Protein AF-A0A3T0D371-F1 (afdb_monomer_lite)

Sequence (97 aa):
MSKKYKQMVVFFCEGDTEKPPFKKILDYLISISSKKIPVEDPINVKGSGKCRDMPVKIMQKRYLKSKEFIDFSFIVFIAFDTDVSEYSPKPPLSIYL

Radius of gyration: 15.89 Å; chains: 1; bounding box: 37×29×48 Å

Foldseek 3Di:
DDQQFAEAEAEEEADPVVQVVVQVVVVVVCVPDPDDHHYDRYHHQHNDPCQVPSVVVCCVPPAVPDPVNPRYDYDYHTDYDLPDDPVRNDRPPPPDD

pLDDT: mean 80.9, std 15.87, range [35.72, 94.88]

Secondary structure (DSSP, 8-state):
----PEEEEEEEESSTTTHHHHHHHHHHHHHH-SS---BPPPEE--S-S-TTHHHHHHIIIIIIT-GGGTTEEEEEEE-------TT----------

Structure (mmCIF, N/CA/C/O backbone):
data_AF-A0A3T0D371-F1
#
_entry.id   AF-A0A3T0D371-F1
#
loop_
_atom_site.group_PDB
_atom_site.id
_atom_site.type_symbol
_atom_site.label_atom_id
_atom_site.label_alt_id
_atom_site.label_comp_id
_atom_site.label_asym_id
_atom_site.label_entity_id
_atom_site.label_seq_id
_atom_site.pdbx_PDB_ins_code
_atom_site.Cartn_x
_atom_site.Cartn_y
_atom_site.Cartn_z
_atom_site.occupancy
_atom_site.B_iso_or_equiv
_atom_site.auth_seq_id
_atom_site.auth_comp_id
_atom_site.auth_asym_id
_atom_site.auth_atom_id
_atom_site.pdbx_PDB_model_num
ATOM 1 N N . MET A 1 1 ? -2.758 0.085 30.508 1.00 46.62 1 MET A N 1
ATOM 2 C CA . MET A 1 1 ? -3.529 -0.510 29.391 1.00 46.62 1 MET A CA 1
ATOM 3 C C . MET A 1 1 ? -2.853 -0.126 28.082 1.00 46.62 1 MET A C 1
ATOM 5 O O . MET A 1 1 ? -2.643 1.059 27.865 1.00 46.62 1 MET A O 1
ATOM 9 N N . SER A 1 2 ? -2.452 -1.094 27.253 1.00 56.56 2 SER A N 1
ATOM 10 C CA . SER A 1 2 ? -1.876 -0.819 25.926 1.00 56.56 2 SER A CA 1
ATOM 11 C C . SER A 1 2 ? -2.968 -0.269 25.002 1.00 56.56 2 SER A C 1
ATOM 13 O O . SER A 1 2 ? -4.023 -0.890 24.859 1.00 56.56 2 SER A O 1
ATOM 15 N N . LYS A 1 3 ? -2.753 0.915 24.418 1.00 67.38 3 LYS A N 1
ATOM 16 C CA . LYS A 1 3 ? -3.689 1.523 23.465 1.00 67.38 3 LYS A CA 1
ATOM 17 C C . LYS A 1 3 ? -3.704 0.661 22.196 1.00 67.38 3 LYS A C 1
ATOM 19 O O . LYS A 1 3 ? -2.677 0.500 21.542 1.00 67.38 3 LYS A O 1
ATOM 24 N N . LYS A 1 4 ? -4.854 0.067 21.862 1.00 79.12 4 LYS A N 1
ATOM 25 C CA . LYS A 1 4 ? -5.000 -0.801 20.685 1.00 79.12 4 LYS A CA 1
ATOM 26 C C . LYS A 1 4 ? -5.279 0.059 19.451 1.00 79.12 4 LYS A C 1
ATOM 28 O O . LYS A 1 4 ? -6.404 0.506 19.254 1.00 79.12 4 LYS A O 1
ATOM 33 N N . TYR A 1 5 ? -4.246 0.308 18.652 1.00 83.62 5 TYR A N 1
ATOM 34 C CA . TYR A 1 5 ? -4.351 1.061 17.400 1.00 83.62 5 TYR A CA 1
ATOM 35 C C . TYR A 1 5 ? -5.086 0.255 16.319 1.00 83.62 5 TYR A C 1
ATOM 37 O O . TYR A 1 5 ? -4.971 -0.973 16.254 1.00 83.62 5 TYR A O 1
ATOM 45 N N . LYS A 1 6 ? -5.833 0.945 15.451 1.00 90.44 6 LYS A N 1
ATOM 46 C CA . LYS A 1 6 ? -6.442 0.352 14.252 1.00 90.44 6 LYS A CA 1
ATOM 47 C C . LYS A 1 6 ? -5.351 0.108 13.212 1.00 90.44 6 LYS A C 1
ATOM 49 O O . LYS A 1 6 ? -4.538 0.988 12.972 1.00 90.44 6 LYS A O 1
ATOM 54 N N . GLN A 1 7 ? -5.308 -1.066 12.591 1.00 91.25 7 GLN A N 1
ATOM 55 C CA . GLN A 1 7 ? -4.333 -1.326 11.527 1.00 91.25 7 GLN A CA 1
ATOM 56 C C . GLN A 1 7 ? -4.858 -0.815 10.186 1.00 91.25 7 GLN A C 1
ATOM 58 O O . GLN A 1 7 ? -6.040 -0.989 9.908 1.00 91.25 7 GLN A O 1
ATOM 63 N N . MET A 1 8 ? -3.993 -0.224 9.365 1.00 92.81 8 MET A N 1
ATOM 64 C CA . MET A 1 8 ? -4.293 0.185 7.990 1.00 92.81 8 MET A CA 1
ATOM 65 C C . MET A 1 8 ? -3.146 -0.203 7.061 1.00 92.81 8 MET A C 1
ATOM 67 O O . MET A 1 8 ? -1.979 -0.089 7.438 1.00 92.81 8 MET A O 1
ATOM 71 N N . VAL A 1 9 ? -3.477 -0.653 5.852 1.00 93.06 9 VAL A N 1
ATOM 72 C CA . VAL A 1 9 ? -2.496 -0.993 4.816 1.00 93.06 9 VAL A CA 1
ATOM 73 C C . VAL A 1 9 ? -2.404 0.140 3.802 1.00 93.06 9 VAL A C 1
ATOM 75 O O . VAL A 1 9 ? -3.421 0.616 3.296 1.00 93.06 9 VAL A O 1
ATOM 78 N N . VAL A 1 10 ? -1.175 0.543 3.489 1.00 94.25 10 VAL A N 1
ATOM 79 C CA . VAL A 1 10 ? -0.869 1.493 2.415 1.00 94.25 10 VAL A CA 1
ATOM 80 C C . VAL A 1 10 ? 0.115 0.827 1.464 1.00 94.25 10 VAL A C 1
ATOM 82 O O . VAL A 1 10 ? 1.154 0.327 1.895 1.00 94.25 10 VAL A O 1
ATOM 85 N N . PHE A 1 11 ? -0.219 0.809 0.177 1.00 93.94 11 PHE A N 1
ATOM 86 C CA . PHE A 1 11 ? 0.596 0.183 -0.857 1.00 93.94 11 PHE A CA 1
ATOM 87 C C . PHE A 1 11 ? 1.085 1.243 -1.842 1.00 93.94 11 PHE A C 1
ATOM 89 O O . PHE A 1 11 ? 0.280 1.991 -2.393 1.00 93.94 11 PHE A O 1
ATOM 96 N N . PHE A 1 12 ? 2.392 1.299 -2.073 1.00 91.94 12 PHE A N 1
ATOM 97 C CA . PHE A 1 12 ? 3.020 2.167 -3.063 1.00 91.94 12 PHE A CA 1
ATOM 98 C C . PHE A 1 12 ? 3.538 1.337 -4.238 1.00 91.94 12 PHE A C 1
ATOM 100 O O . PHE A 1 12 ? 4.113 0.273 -4.020 1.00 91.94 12 PHE A O 1
ATOM 107 N N . CYS A 1 13 ? 3.349 1.831 -5.459 1.00 89.75 13 CYS A N 1
ATOM 108 C CA . CYS A 1 13 ? 3.879 1.247 -6.693 1.00 89.75 13 CYS A CA 1
ATOM 109 C C . CYS A 1 13 ? 4.568 2.326 -7.536 1.00 89.75 13 CYS A C 1
ATOM 111 O O . CYS A 1 13 ? 4.288 3.517 -7.380 1.00 89.75 13 CYS A O 1
ATOM 113 N N . GLU A 1 14 ? 5.486 1.935 -8.405 1.00 84.19 14 GLU A N 1
ATOM 114 C CA . GLU A 1 14 ? 6.340 2.845 -9.163 1.00 84.19 14 GLU A CA 1
ATOM 115 C C . GLU A 1 14 ? 5.647 3.425 -10.399 1.00 84.19 14 GLU A C 1
ATOM 117 O O . GLU A 1 14 ? 5.873 4.593 -10.749 1.00 84.19 14 GLU A O 1
ATOM 122 N N . GLY A 1 15 ? 4.792 2.618 -11.033 1.00 82.62 15 GLY A N 1
ATOM 123 C CA . GLY A 1 15 ? 4.105 2.951 -12.277 1.00 82.62 15 GLY A CA 1
ATOM 124 C C . GLY A 1 15 ? 2.579 2.915 -12.184 1.00 82.62 15 GLY A C 1
ATOM 125 O O . GLY A 1 15 ? 1.981 2.244 -11.341 1.00 82.62 15 GLY A O 1
ATOM 126 N N . ASP A 1 16 ? 1.911 3.618 -13.106 1.00 82.62 16 ASP A N 1
ATOM 127 C CA . ASP A 1 16 ? 0.448 3.525 -13.259 1.00 82.62 16 ASP A CA 1
ATOM 128 C C . ASP A 1 16 ? 0.014 2.172 -13.846 1.00 82.62 16 ASP A C 1
ATOM 130 O O . ASP A 1 16 ? -1.105 1.725 -13.597 1.00 82.62 16 ASP A O 1
ATOM 134 N N . THR A 1 17 ? 0.902 1.494 -14.576 1.00 86.75 17 THR A N 1
ATOM 135 C CA . THR A 1 17 ? 0.689 0.139 -15.111 1.00 86.75 17 THR A CA 1
ATOM 136 C C . THR A 1 17 ? 0.583 -0.914 -14.010 1.00 86.75 17 THR A C 1
ATOM 138 O O . THR A 1 17 ? -0.120 -1.909 -14.174 1.00 86.75 17 THR A O 1
ATOM 141 N N . GLU A 1 18 ? 1.225 -0.679 -12.868 1.00 85.00 18 GLU A N 1
ATOM 142 C CA . GLU A 1 18 ? 1.263 -1.604 -11.735 1.00 85.00 18 GLU A CA 1
ATOM 143 C C . GLU A 1 18 ? 0.066 -1.452 -10.788 1.00 85.00 18 GLU A C 1
ATOM 145 O O . GLU A 1 18 ? -0.294 -2.381 -10.060 1.00 85.00 18 GLU A O 1
ATOM 150 N N . LYS A 1 19 ? -0.609 -0.298 -10.808 1.00 89.81 19 LYS A N 1
ATOM 151 C CA . LYS A 1 19 ? -1.776 -0.046 -9.954 1.00 89.81 19 LYS A CA 1
ATOM 152 C C . LYS A 1 19 ? -2.886 -1.094 -10.131 1.00 89.81 19 LYS A C 1
ATOM 154 O O . LYS A 1 19 ? -3.320 -1.649 -9.119 1.00 89.81 19 LYS A O 1
ATOM 159 N N . PRO A 1 20 ? -3.377 -1.393 -11.356 1.00 92.19 20 PRO A N 1
ATOM 160 C CA . PRO A 1 20 ? -4.443 -2.376 -11.539 1.00 92.19 20 PRO A CA 1
ATOM 161 C C . PRO A 1 20 ? -4.112 -3.791 -11.038 1.00 92.19 20 PRO A C 1
ATOM 163 O O . PRO A 1 20 ? -4.963 -4.364 -10.350 1.00 92.19 20 PRO A O 1
ATOM 166 N N . PRO A 1 21 ? -2.941 -4.393 -11.342 1.00 91.31 21 PRO A N 1
ATOM 167 C CA . PRO A 1 21 ? -2.622 -5.720 -10.825 1.00 91.31 21 PRO A CA 1
ATOM 168 C C . PRO A 1 21 ? -2.480 -5.726 -9.300 1.00 91.31 21 PRO A C 1
ATOM 170 O O . PRO A 1 21 ? -3.055 -6.607 -8.661 1.00 91.31 21 PRO A O 1
ATOM 173 N N . PHE A 1 22 ? -1.824 -4.729 -8.691 1.00 91.12 22 PHE A N 1
ATOM 174 C CA . PHE A 1 22 ? -1.725 -4.669 -7.229 1.00 91.12 22 PHE A CA 1
ATOM 175 C C . PHE A 1 22 ? -3.079 -4.469 -6.552 1.00 91.12 22 PHE A C 1
ATOM 177 O O . PHE A 1 22 ? -3.336 -5.093 -5.525 1.00 91.12 22 PHE A O 1
ATOM 184 N N . LYS A 1 23 ? -3.983 -3.685 -7.149 1.00 92.69 23 LYS A N 1
ATOM 185 C CA . LYS A 1 23 ? -5.350 -3.539 -6.641 1.00 92.69 23 LYS A CA 1
ATOM 186 C C . LYS A 1 23 ? -6.082 -4.880 -6.622 1.00 92.69 23 LYS A C 1
ATOM 188 O O . LYS A 1 23 ? -6.609 -5.258 -5.586 1.00 92.69 23 LYS A O 1
ATOM 193 N N . LYS A 1 24 ? -6.023 -5.652 -7.714 1.0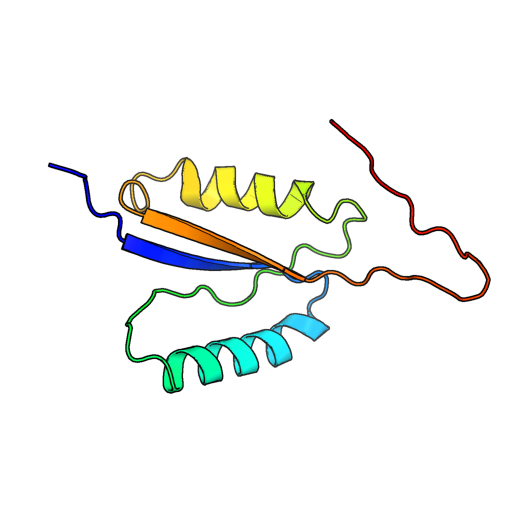0 93.94 24 LYS A N 1
ATOM 194 C CA . LYS A 1 24 ? -6.627 -6.997 -7.771 1.00 93.94 24 LYS A CA 1
ATOM 195 C C . LYS A 1 24 ? -6.061 -7.938 -6.706 1.00 93.94 24 LYS A C 1
ATOM 197 O O . LYS A 1 24 ? -6.814 -8.702 -6.109 1.00 93.94 24 LYS A O 1
ATOM 202 N N . ILE A 1 25 ? -4.749 -7.884 -6.465 1.00 90.75 25 ILE A N 1
ATOM 203 C CA . ILE A 1 25 ? -4.095 -8.685 -5.421 1.00 90.75 25 ILE A CA 1
ATOM 204 C C . ILE A 1 25 ? -4.600 -8.267 -4.037 1.00 90.75 25 ILE A C 1
ATOM 206 O O . ILE A 1 25 ? -4.970 -9.129 -3.244 1.00 90.75 25 ILE A O 1
ATOM 210 N N . LEU A 1 26 ? -4.654 -6.965 -3.747 1.00 91.38 26 LEU A N 1
ATOM 211 C CA . LEU A 1 26 ? -5.155 -6.458 -2.469 1.00 91.38 26 LEU A CA 1
ATOM 212 C C . LEU A 1 26 ? -6.626 -6.821 -2.258 1.00 91.38 26 LEU A C 1
ATOM 214 O O . LEU A 1 26 ? -6.960 -7.347 -1.201 1.00 91.38 26 LEU A O 1
ATOM 218 N N . ASP A 1 27 ? -7.476 -6.628 -3.265 1.00 91.69 27 ASP A N 1
ATOM 219 C CA . ASP A 1 27 ? -8.898 -6.981 -3.214 1.00 91.69 27 ASP A CA 1
ATOM 220 C C . ASP A 1 27 ? -9.086 -8.476 -2.919 1.00 91.69 27 ASP A C 1
ATOM 222 O O . ASP A 1 27 ? -9.878 -8.855 -2.053 1.00 91.69 27 ASP A O 1
ATOM 226 N N . TYR A 1 28 ? -8.302 -9.335 -3.578 1.00 92.00 28 TYR A N 1
ATOM 227 C CA . TYR A 1 28 ? -8.307 -10.771 -3.315 1.00 92.00 28 TYR A CA 1
ATOM 228 C C . TYR A 1 28 ? -7.866 -11.094 -1.881 1.00 92.00 28 TYR A C 1
ATOM 230 O O . TYR A 1 28 ? -8.571 -11.819 -1.178 1.00 92.00 28 TYR A O 1
ATOM 238 N N . LEU A 1 29 ? -6.753 -10.522 -1.411 1.00 88.62 29 LEU A N 1
ATOM 239 C CA . LEU A 1 29 ? -6.247 -10.734 -0.049 1.00 88.62 29 LEU A CA 1
ATOM 240 C C . LEU A 1 29 ? -7.245 -10.264 1.017 1.00 88.62 29 LEU A C 1
ATOM 242 O O . LEU A 1 29 ? -7.416 -10.928 2.039 1.00 88.62 29 LEU A O 1
ATOM 246 N N . ILE A 1 30 ? -7.934 -9.149 0.772 1.00 89.56 30 ILE A N 1
ATOM 247 C CA . ILE A 1 30 ? -9.008 -8.652 1.636 1.00 89.56 30 ILE A CA 1
ATOM 248 C C . ILE A 1 30 ? -10.184 -9.633 1.630 1.00 89.56 30 ILE A C 1
ATOM 250 O O . ILE A 1 30 ? -10.720 -9.928 2.696 1.00 89.56 30 ILE A O 1
ATOM 254 N N . SER A 1 31 ? -10.560 -10.171 0.464 1.00 91.00 31 SER A N 1
ATOM 255 C CA . SER A 1 31 ? -11.698 -11.092 0.334 1.00 91.00 31 SER A CA 1
ATOM 256 C C . SER A 1 31 ? -11.522 -12.400 1.114 1.00 91.00 31 SER A C 1
ATOM 258 O O . SER A 1 31 ? -12.500 -12.941 1.627 1.00 91.00 31 SER A O 1
ATOM 260 N N . ILE A 1 32 ? -10.282 -12.882 1.252 1.00 92.19 32 ILE A N 1
ATOM 261 C CA . ILE A 1 32 ? -9.960 -14.110 1.997 1.00 92.19 32 ILE A CA 1
ATOM 262 C C . ILE A 1 32 ? -9.543 -13.844 3.452 1.00 92.19 32 ILE A C 1
ATOM 264 O O . ILE A 1 32 ? -9.353 -14.780 4.230 1.00 92.19 32 ILE A O 1
ATOM 268 N N . SER A 1 33 ? -9.378 -12.578 3.842 1.00 87.12 33 SER A N 1
ATOM 269 C CA . SER A 1 33 ? -9.002 -12.195 5.201 1.00 87.12 33 SER A CA 1
ATOM 270 C C . SER A 1 33 ? -10.207 -12.264 6.141 1.00 87.12 33 SER A C 1
ATOM 272 O O . SER A 1 33 ? -11.256 -11.675 5.896 1.00 87.12 33 SER A O 1
ATOM 274 N N . SER A 1 34 ? -10.031 -12.890 7.306 1.00 84.25 34 SER A N 1
ATOM 275 C CA . SER A 1 34 ? -11.021 -12.848 8.394 1.00 84.25 34 SER A CA 1
ATOM 276 C C . SER A 1 34 ? -11.043 -11.508 9.145 1.00 84.25 34 SER A C 1
ATOM 278 O O . SER A 1 34 ? -11.924 -11.261 9.971 1.00 84.25 34 SER A O 1
ATOM 280 N N . LYS A 1 35 ? -10.074 -10.622 8.873 1.00 83.19 35 LYS A N 1
ATOM 281 C CA . LYS A 1 35 ? -9.949 -9.300 9.493 1.00 83.19 35 LYS A CA 1
ATOM 282 C C . LYS A 1 35 ? -10.372 -8.207 8.519 1.00 83.19 35 LYS A C 1
ATOM 284 O O . LYS A 1 35 ? -9.844 -8.115 7.413 1.00 83.19 35 LYS A O 1
ATOM 289 N N . LYS A 1 36 ? -11.244 -7.311 8.989 1.00 82.94 36 LYS A N 1
ATOM 290 C CA . LYS A 1 36 ? -11.560 -6.049 8.310 1.00 82.94 36 LYS A CA 1
ATOM 291 C C . LYS A 1 36 ? -10.441 -5.044 8.572 1.00 82.94 36 LYS A C 1
ATOM 293 O O . LYS A 1 36 ? -10.394 -4.436 9.640 1.00 82.94 36 LYS A O 1
ATOM 298 N N . ILE A 1 37 ? -9.533 -4.913 7.613 1.00 86.00 37 ILE A N 1
ATOM 299 C CA . ILE A 1 37 ? -8.423 -3.960 7.652 1.00 86.00 37 ILE A CA 1
ATOM 300 C C . ILE A 1 37 ? -8.679 -2.923 6.554 1.00 86.00 37 ILE A C 1
ATOM 302 O O . ILE A 1 37 ? -8.849 -3.320 5.404 1.00 86.00 37 ILE A O 1
ATOM 306 N N . PRO A 1 38 ? -8.742 -1.620 6.874 1.00 88.25 38 PRO A N 1
ATOM 307 C CA . PRO A 1 38 ? -8.745 -0.566 5.870 1.00 88.25 38 PRO A CA 1
ATOM 308 C C . PRO A 1 38 ? -7.502 -0.653 4.984 1.00 88.25 38 PRO A C 1
ATOM 310 O O . PRO A 1 38 ? -6.376 -0.712 5.487 1.00 88.25 38 PRO A O 1
ATOM 313 N N . VAL A 1 39 ? -7.717 -0.649 3.673 1.00 88.69 39 VAL A N 1
ATOM 314 C CA . VAL A 1 39 ? -6.663 -0.681 2.657 1.00 88.69 39 VAL A CA 1
ATOM 315 C C . VAL A 1 39 ? -6.914 0.469 1.691 1.00 88.69 39 VAL A C 1
ATOM 317 O O . VAL A 1 39 ? -8.041 0.654 1.236 1.00 88.69 39 VAL A O 1
ATOM 320 N N . GLU A 1 40 ? -5.885 1.266 1.417 1.00 89.06 40 GLU A N 1
ATOM 321 C CA . GLU A 1 40 ? -5.935 2.257 0.336 1.00 89.06 40 GLU A CA 1
ATOM 322 C C . GLU A 1 40 ? -5.693 1.609 -1.022 1.00 89.06 40 GLU A C 1
ATOM 324 O O . GLU A 1 40 ? -4.931 0.646 -1.140 1.00 89.06 40 GLU A O 1
ATOM 329 N N . ASP A 1 41 ? -6.281 2.207 -2.058 1.00 90.00 41 ASP A N 1
ATOM 330 C CA . ASP A 1 41 ? -5.905 1.902 -3.433 1.00 90.00 41 ASP A CA 1
ATOM 331 C C . ASP A 1 41 ? -4.392 2.133 -3.633 1.00 90.00 41 ASP A C 1
ATOM 333 O O . ASP A 1 41 ? -3.845 3.095 -3.079 1.00 90.00 41 ASP A O 1
ATOM 337 N N . PRO A 1 42 ? -3.703 1.297 -4.438 1.00 92.31 42 PRO A N 1
ATOM 338 C CA . PRO A 1 42 ? -2.277 1.460 -4.692 1.00 92.31 42 PRO A CA 1
ATOM 339 C C . PRO A 1 42 ? -1.911 2.878 -5.147 1.00 92.31 42 PRO A C 1
ATOM 341 O O . PRO A 1 42 ? -2.477 3.433 -6.097 1.00 92.31 42 PRO A O 1
ATOM 344 N N . ILE A 1 43 ? -0.931 3.468 -4.467 1.00 91.69 43 ILE A N 1
ATOM 345 C CA . ILE A 1 43 ? -0.476 4.837 -4.687 1.00 91.69 43 ILE A CA 1
ATOM 346 C C . ILE A 1 43 ? 0.744 4.808 -5.606 1.00 91.69 43 ILE A C 1
ATOM 348 O O . ILE A 1 43 ? 1.808 4.322 -5.233 1.00 91.69 43 ILE A O 1
ATOM 352 N N . ASN A 1 44 ? 0.599 5.388 -6.795 1.00 88.94 44 ASN A N 1
ATOM 353 C CA . ASN A 1 44 ? 1.706 5.532 -7.738 1.00 88.94 44 ASN A CA 1
ATOM 354 C C . ASN A 1 44 ? 2.665 6.638 -7.262 1.00 88.94 44 ASN A C 1
ATOM 356 O O . ASN A 1 44 ? 2.226 7.768 -7.027 1.00 88.94 44 ASN A O 1
ATOM 360 N N . VAL A 1 45 ? 3.960 6.329 -7.166 1.00 87.00 45 VAL A N 1
ATOM 361 C CA . VAL A 1 45 ? 5.024 7.273 -6.790 1.00 87.00 45 VAL A CA 1
ATOM 362 C C . VAL A 1 45 ? 5.832 7.832 -7.968 1.00 87.00 45 VAL A C 1
ATOM 364 O O . VAL A 1 45 ? 6.724 8.645 -7.740 1.00 87.00 45 VAL A O 1
ATOM 367 N N . LYS A 1 46 ? 5.453 7.495 -9.209 1.00 75.88 46 LYS A N 1
ATOM 368 C CA . LYS A 1 46 ? 5.971 8.001 -10.492 1.00 75.88 46 LYS A CA 1
ATOM 369 C C . LYS A 1 46 ? 7.495 7.955 -10.597 1.00 75.88 46 LYS A C 1
ATOM 371 O O . LYS A 1 46 ? 8.134 9.001 -10.488 1.00 75.88 46 LYS A O 1
ATOM 376 N N . GLY A 1 47 ? 8.051 6.769 -10.863 1.00 63.66 47 GLY A N 1
ATOM 377 C CA . GLY A 1 47 ? 9.405 6.584 -11.420 1.00 63.66 47 GLY A CA 1
ATOM 378 C C . GLY A 1 47 ? 10.525 7.354 -10.716 1.00 63.66 47 GLY A C 1
ATOM 379 O O . GLY A 1 47 ? 11.505 7.769 -11.337 1.00 63.66 47 GLY A O 1
ATOM 380 N N . SER A 1 48 ? 10.369 7.655 -9.427 1.00 54.25 48 SER A N 1
ATOM 381 C CA . SER A 1 48 ? 11.414 8.334 -8.689 1.00 54.25 48 SER A CA 1
ATOM 382 C C . SER A 1 48 ? 12.431 7.267 -8.329 1.00 54.25 48 SER A C 1
ATOM 384 O O . SER A 1 48 ? 12.141 6.461 -7.446 1.00 54.25 48 SER A O 1
ATOM 386 N N . GLY A 1 49 ? 13.630 7.310 -8.922 1.00 56.03 49 GLY A N 1
ATOM 387 C CA . GLY A 1 49 ? 14.798 6.476 -8.567 1.00 56.03 49 GLY A CA 1
ATOM 388 C C . GLY A 1 49 ? 15.249 6.562 -7.093 1.00 56.03 49 GLY A C 1
ATOM 389 O O . GLY A 1 49 ? 16.363 6.196 -6.740 1.00 56.03 49 GLY A O 1
ATOM 390 N N . LYS A 1 50 ? 14.382 7.082 -6.220 1.00 63.50 50 LYS A N 1
ATOM 391 C CA . LYS A 1 50 ? 14.398 7.047 -4.766 1.00 63.50 50 LYS A CA 1
ATOM 392 C C . LYS A 1 50 ? 13.103 6.386 -4.286 1.00 63.50 50 LYS A C 1
ATOM 394 O O . LYS A 1 50 ? 12.171 7.065 -3.851 1.00 63.50 50 LYS A O 1
ATOM 399 N N . CYS A 1 51 ? 13.066 5.056 -4.339 1.00 69.94 51 CYS A N 1
ATOM 400 C CA . CYS A 1 51 ? 11.905 4.227 -3.995 1.00 69.94 51 CYS A CA 1
ATOM 401 C C . CYS A 1 51 ? 11.328 4.471 -2.584 1.00 69.94 51 CYS A C 1
ATOM 403 O O . CYS A 1 51 ? 10.200 4.081 -2.314 1.00 69.94 51 CYS A O 1
ATOM 405 N N . ARG A 1 52 ? 12.059 5.135 -1.676 1.00 76.00 52 ARG A N 1
ATOM 406 C CA . ARG A 1 52 ? 11.620 5.420 -0.295 1.00 76.00 52 ARG A CA 1
ATOM 407 C C . ARG A 1 52 ? 11.190 6.866 -0.046 1.00 76.00 52 ARG A C 1
ATOM 409 O O . ARG A 1 52 ? 10.240 7.091 0.702 1.00 76.00 52 ARG A O 1
ATOM 416 N N . ASP A 1 53 ? 11.839 7.848 -0.669 1.00 84.38 53 ASP A N 1
ATOM 417 C CA . ASP A 1 53 ? 11.639 9.268 -0.339 1.00 84.38 53 ASP A CA 1
ATOM 418 C C . ASP A 1 53 ? 10.205 9.732 -0.602 1.00 84.38 53 ASP A C 1
ATOM 420 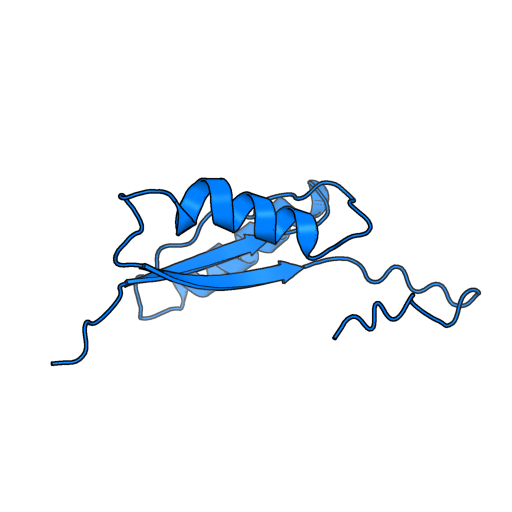O O . ASP A 1 53 ? 9.618 10.473 0.194 1.00 84.38 53 ASP A O 1
ATOM 424 N N . MET A 1 54 ? 9.639 9.311 -1.734 1.00 87.88 54 MET A N 1
ATOM 425 C CA . MET A 1 54 ? 8.299 9.722 -2.135 1.00 87.88 54 MET A CA 1
ATOM 426 C C . MET A 1 54 ? 7.209 9.056 -1.276 1.00 87.88 54 MET A C 1
ATOM 428 O O . MET A 1 54 ? 6.387 9.800 -0.727 1.00 87.88 54 MET A O 1
ATOM 432 N N . PRO A 1 55 ? 7.231 7.726 -1.030 1.00 90.56 55 PRO A N 1
ATOM 433 C CA . PRO A 1 55 ? 6.378 7.102 -0.018 1.00 90.56 55 PRO A CA 1
ATOM 434 C C . PRO A 1 55 ? 6.450 7.786 1.347 1.00 90.56 55 PRO A C 1
ATOM 436 O O . PRO A 1 55 ? 5.413 8.114 1.918 1.00 90.56 55 PRO A O 1
ATOM 439 N N . VAL A 1 56 ? 7.652 8.086 1.857 1.00 90.38 56 VAL A N 1
ATOM 440 C CA . VAL A 1 56 ? 7.821 8.750 3.163 1.00 90.38 56 VAL A CA 1
ATOM 441 C C . VAL A 1 56 ? 7.173 10.134 3.171 1.00 90.38 56 VAL A C 1
ATOM 443 O O . VAL A 1 56 ? 6.444 10.466 4.107 1.00 90.38 56 VAL A O 1
ATOM 446 N N . LYS A 1 57 ? 7.375 10.940 2.121 1.00 90.88 57 LYS A N 1
ATOM 447 C CA . LYS A 1 57 ? 6.737 12.262 1.998 1.00 90.88 57 LYS A CA 1
ATOM 448 C C . LYS A 1 57 ? 5.214 12.163 1.973 1.00 90.88 57 LYS A C 1
ATOM 450 O O . LYS A 1 57 ? 4.550 12.982 2.613 1.00 90.88 57 LYS A O 1
ATOM 455 N N . ILE A 1 58 ? 4.659 11.181 1.262 1.00 91.81 58 ILE A N 1
ATOM 456 C CA . ILE A 1 58 ? 3.211 10.943 1.225 1.00 91.81 58 ILE A CA 1
ATOM 457 C C . ILE A 1 58 ? 2.719 10.508 2.608 1.00 91.81 58 ILE A C 1
ATOM 459 O O . ILE A 1 58 ? 1.761 11.093 3.114 1.00 91.81 58 ILE A O 1
ATOM 463 N N . MET A 1 59 ? 3.420 9.576 3.263 1.00 94.88 59 MET A N 1
ATOM 464 C CA . MET A 1 59 ? 3.101 9.124 4.619 1.00 94.88 59 MET A CA 1
ATOM 465 C C . MET A 1 59 ? 3.057 10.280 5.615 1.00 94.88 59 MET A C 1
ATOM 467 O O . MET A 1 59 ? 2.069 10.450 6.329 1.00 94.88 59 MET A O 1
ATOM 471 N N . GLN A 1 60 ? 4.082 11.131 5.612 1.00 94.06 60 GLN A N 1
ATOM 472 C CA . GLN A 1 60 ? 4.154 12.295 6.490 1.00 94.06 60 GLN A CA 1
ATOM 473 C C . GLN A 1 60 ? 3.033 13.304 6.232 1.00 94.06 60 GLN A C 1
ATOM 475 O O . GLN A 1 60 ? 2.453 13.824 7.182 1.00 94.06 60 GLN A O 1
ATOM 480 N N . LYS A 1 61 ? 2.745 13.619 4.964 1.00 93.69 61 LYS A N 1
ATOM 481 C CA . LYS A 1 61 ? 1.780 14.669 4.609 1.00 93.69 61 LYS A CA 1
ATOM 482 C C . LYS A 1 61 ? 0.328 14.223 4.758 1.00 93.69 61 LYS A C 1
ATOM 484 O O . LYS A 1 61 ? -0.476 15.004 5.252 1.00 93.69 61 LYS A O 1
ATOM 489 N N . ARG A 1 62 ? -0.004 13.008 4.316 1.00 94.00 62 ARG A N 1
ATOM 490 C CA . ARG A 1 62 ? -1.391 12.526 4.227 1.00 94.00 62 ARG A CA 1
ATOM 491 C C . ARG A 1 62 ? -1.854 11.837 5.506 1.00 94.00 62 ARG A C 1
ATOM 493 O O . ARG A 1 62 ? -2.980 12.060 5.933 1.00 94.00 62 ARG A O 1
ATOM 500 N N . TYR A 1 63 ? -0.983 11.043 6.124 1.00 94.25 63 TYR A N 1
ATOM 501 C CA . TYR A 1 63 ? -1.378 10.153 7.213 1.00 94.25 63 TYR A CA 1
ATOM 502 C C . TYR A 1 63 ? -0.859 10.635 8.569 1.00 94.25 63 TYR A C 1
ATOM 504 O O . TYR A 1 63 ? -1.647 10.955 9.452 1.00 94.25 63 TYR A O 1
ATOM 512 N N . LEU A 1 64 ? 0.459 10.773 8.730 1.00 92.00 64 LEU A N 1
ATOM 513 C CA . LEU A 1 64 ? 1.076 10.971 10.050 1.00 92.00 64 LEU A CA 1
ATOM 514 C C . LEU A 1 64 ? 0.815 12.354 10.671 1.00 92.00 64 LEU A C 1
ATOM 516 O O . LEU A 1 64 ? 0.854 12.489 11.890 1.00 92.00 64 LEU A O 1
ATOM 520 N N . LYS A 1 65 ? 0.564 13.388 9.858 1.00 92.69 65 LYS A N 1
ATOM 521 C CA . LYS A 1 65 ? 0.221 14.740 10.343 1.00 92.69 65 LYS A CA 1
ATOM 522 C C . LYS A 1 65 ? -1.282 14.976 10.495 1.00 92.69 65 LYS A C 1
ATOM 524 O O . LYS A 1 65 ? -1.678 16.011 11.028 1.00 92.69 65 LYS A O 1
ATOM 529 N N . SER A 1 66 ? -2.119 14.059 10.014 1.00 92.25 66 SER A N 1
ATOM 530 C CA . SER A 1 66 ? -3.570 14.222 10.049 1.00 92.25 66 SER A CA 1
ATOM 531 C C . SER A 1 66 ? -4.148 13.664 11.350 1.00 92.25 66 SER A C 1
ATOM 533 O O . SER A 1 66 ? -3.844 12.544 11.758 1.00 92.25 66 SER A O 1
ATOM 535 N N . LYS A 1 67 ? -5.029 14.443 11.993 1.00 92.50 67 LYS A N 1
ATOM 536 C CA . LYS A 1 67 ? -5.746 14.016 13.206 1.00 92.50 67 LYS A CA 1
ATOM 537 C C . LYS A 1 67 ? -6.680 12.831 12.948 1.00 92.50 67 LYS A C 1
ATOM 539 O O .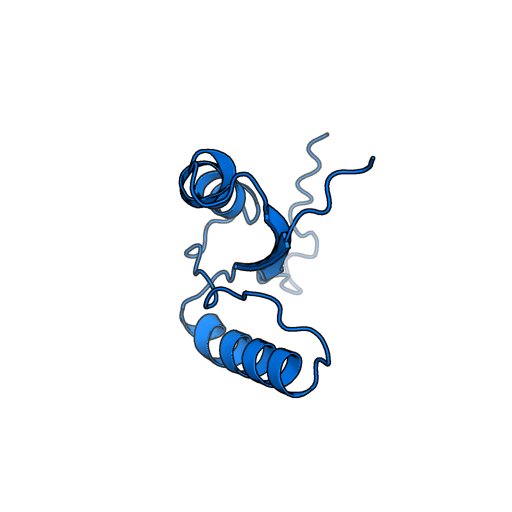 LYS A 1 67 ? -6.962 12.086 13.878 1.00 92.50 67 LYS A O 1
ATOM 544 N N . GLU A 1 68 ? -7.128 12.647 11.707 1.00 92.00 68 GLU A N 1
ATOM 545 C CA . GLU A 1 68 ? -7.998 11.537 11.303 1.00 92.00 68 GLU A CA 1
ATOM 546 C C . GLU A 1 68 ? -7.340 10.173 11.543 1.00 92.00 68 GLU A C 1
ATOM 548 O O . GLU A 1 68 ? -8.007 9.214 11.930 1.00 92.00 68 GLU A O 1
ATOM 553 N N . PHE A 1 69 ? -6.016 10.101 11.387 1.00 91.88 69 PHE A N 1
ATOM 554 C CA . PHE A 1 69 ? -5.281 8.845 11.470 1.00 91.88 69 PHE A CA 1
ATOM 555 C C . PHE A 1 69 ? -4.479 8.668 12.767 1.00 91.88 69 PHE A C 1
ATOM 557 O O . PHE A 1 69 ? -3.642 7.773 12.856 1.00 91.88 69 PHE A O 1
ATOM 564 N N . ILE A 1 70 ? -4.733 9.486 13.794 1.00 91.38 70 ILE A N 1
ATOM 565 C CA . ILE A 1 70 ? -3.951 9.475 15.044 1.00 91.38 70 ILE A CA 1
ATOM 566 C C . ILE A 1 70 ? -4.018 8.140 15.805 1.00 91.38 70 ILE A C 1
ATOM 568 O O . ILE A 1 70 ? -3.091 7.782 16.529 1.00 91.38 70 ILE A O 1
ATOM 572 N N . ASP A 1 71 ? -5.105 7.388 15.623 1.00 93.12 71 ASP A N 1
ATOM 573 C CA . ASP A 1 71 ? -5.323 6.084 16.255 1.00 93.12 71 ASP A CA 1
ATOM 574 C C . ASP A 1 71 ? -5.014 4.905 15.318 1.00 93.12 71 ASP A C 1
ATOM 576 O O . ASP A 1 71 ? -5.395 3.765 15.609 1.00 93.12 71 ASP A O 1
ATOM 580 N N . PHE A 1 72 ? -4.309 5.154 14.211 1.00 93.19 72 PHE A N 1
ATOM 581 C CA . PHE A 1 72 ? -3.902 4.121 13.267 1.00 93.19 72 PHE A CA 1
ATOM 582 C C . PHE A 1 72 ? -2.433 3.714 13.414 1.00 93.19 72 PHE A C 1
ATOM 584 O O . PHE A 1 72 ? -1.548 4.513 13.703 1.00 93.19 72 PHE A O 1
ATOM 591 N N . SER A 1 73 ? -2.184 2.432 13.163 1.00 92.38 73 SER A N 1
ATOM 592 C CA . SER A 1 73 ? -0.875 1.841 12.919 1.00 92.38 73 SER A CA 1
ATOM 593 C C . SER A 1 73 ? -0.834 1.373 11.467 1.00 92.38 73 SER A C 1
ATOM 595 O O . SER A 1 73 ? -1.759 0.707 10.996 1.00 92.38 73 SER A O 1
ATOM 597 N N . PHE A 1 74 ? 0.224 1.738 10.750 1.00 93.88 74 PHE A N 1
ATOM 598 C CA . PHE A 1 74 ? 0.325 1.507 9.314 1.00 93.88 74 PHE A CA 1
ATOM 599 C C . PHE A 1 74 ? 1.216 0.311 8.998 1.00 93.88 74 PHE A C 1
ATOM 601 O O . PHE A 1 74 ? 2.321 0.193 9.524 1.00 93.88 74 PHE A O 1
ATOM 608 N N . ILE A 1 75 ? 0.750 -0.532 8.083 1.00 92.31 75 ILE A N 1
ATOM 609 C CA . ILE A 1 75 ? 1.562 -1.518 7.376 1.00 92.31 75 ILE A CA 1
ATOM 610 C C . ILE A 1 75 ? 1.792 -0.951 5.978 1.00 92.31 75 ILE A C 1
ATOM 612 O O . ILE A 1 75 ? 0.841 -0.762 5.219 1.00 92.31 75 ILE A O 1
ATOM 616 N N . VAL A 1 76 ? 3.045 -0.633 5.663 1.00 92.00 76 VAL A N 1
ATOM 617 C CA . VAL A 1 76 ? 3.408 0.027 4.407 1.00 92.00 76 VAL A CA 1
ATOM 618 C C . VAL A 1 76 ? 4.142 -0.955 3.506 1.00 92.00 76 VAL A C 1
ATOM 620 O O . VAL A 1 76 ? 5.187 -1.479 3.886 1.00 92.00 76 VAL A O 1
ATOM 623 N N . PHE A 1 77 ? 3.609 -1.166 2.307 1.00 90.81 77 PHE A N 1
ATOM 624 C CA . PHE A 1 77 ? 4.258 -1.918 1.237 1.00 90.81 77 PHE A CA 1
ATOM 625 C C . PHE A 1 77 ? 4.741 -0.955 0.158 1.00 90.81 77 PHE A C 1
ATOM 627 O O . PHE A 1 77 ? 4.043 -0.000 -0.183 1.00 90.81 77 PHE A O 1
ATOM 634 N N . ILE A 1 78 ? 5.933 -1.205 -0.376 1.00 89.00 78 ILE A N 1
ATOM 635 C CA . ILE A 1 78 ? 6.507 -0.438 -1.480 1.00 89.00 78 ILE A CA 1
ATOM 636 C C . ILE A 1 78 ? 6.979 -1.453 -2.517 1.00 89.00 78 ILE A C 1
ATOM 638 O O . ILE A 1 78 ? 7.907 -2.213 -2.244 1.00 89.00 78 ILE A O 1
ATOM 642 N N . ALA A 1 79 ? 6.321 -1.472 -3.670 1.00 87.31 79 ALA A N 1
ATOM 643 C CA . ALA A 1 79 ? 6.750 -2.197 -4.855 1.00 87.31 79 ALA A CA 1
ATOM 644 C C . ALA A 1 79 ? 7.469 -1.230 -5.800 1.00 87.31 79 ALA A C 1
ATOM 646 O O . ALA A 1 79 ? 7.006 -0.108 -6.011 1.00 87.31 79 ALA A O 1
ATOM 647 N N . PHE A 1 80 ? 8.621 -1.656 -6.304 1.00 82.25 80 PHE A N 1
ATOM 648 C CA . PHE A 1 80 ? 9.426 -0.935 -7.282 1.00 82.25 80 PHE A CA 1
ATOM 649 C C . PHE A 1 80 ? 10.234 -1.953 -8.080 1.00 82.25 80 PHE A C 1
ATOM 651 O O . PHE A 1 80 ? 10.636 -2.986 -7.525 1.00 82.25 80 PHE A O 1
ATOM 658 N N . ASP A 1 81 ? 10.480 -1.648 -9.348 1.00 77.25 81 ASP A N 1
ATOM 659 C CA . ASP A 1 81 ? 11.342 -2.469 -10.179 1.00 77.25 81 ASP A CA 1
ATOM 660 C C . ASP A 1 81 ? 12.798 -2.183 -9.799 1.00 77.25 81 ASP A C 1
ATOM 662 O O . ASP A 1 81 ? 13.225 -1.051 -9.568 1.00 77.25 81 ASP A O 1
ATOM 666 N N . THR A 1 82 ? 13.592 -3.239 -9.649 1.00 68.62 82 THR A N 1
ATOM 667 C CA . THR A 1 82 ? 15.021 -3.093 -9.341 1.00 68.62 82 THR A CA 1
ATOM 668 C C . THR A 1 82 ? 15.854 -2.776 -10.580 1.00 68.62 82 THR A C 1
ATOM 670 O O . THR A 1 82 ? 17.048 -2.519 -10.425 1.00 68.62 82 THR A O 1
ATOM 673 N N . ASP A 1 83 ? 15.241 -2.804 -11.774 1.00 65.44 83 ASP A N 1
ATOM 674 C CA . ASP A 1 83 ? 15.832 -2.516 -13.088 1.00 65.44 83 ASP A CA 1
ATOM 675 C C . ASP A 1 83 ? 17.272 -3.032 -13.238 1.00 65.44 83 ASP A C 1
ATOM 677 O O . ASP A 1 83 ? 18.182 -2.361 -13.733 1.00 65.44 83 ASP A O 1
ATOM 681 N N . VAL A 1 84 ? 17.498 -4.266 -12.785 1.00 60.44 84 VAL A N 1
ATOM 682 C CA . VAL A 1 84 ? 18.774 -4.960 -12.948 1.00 60.44 84 VAL A CA 1
ATOM 683 C C . VAL A 1 84 ? 18.838 -5.549 -14.351 1.00 60.44 84 VAL A C 1
ATOM 685 O O . VAL A 1 84 ? 18.178 -6.537 -14.659 1.00 60.44 84 VAL A O 1
ATOM 688 N N . SER A 1 85 ? 19.651 -4.937 -15.212 1.00 57.28 85 SER A N 1
ATOM 689 C CA . SER A 1 85 ? 20.003 -5.501 -16.516 1.00 57.28 85 SER A CA 1
ATOM 690 C C . SER A 1 85 ? 21.284 -6.331 -16.418 1.00 57.28 85 SER A C 1
ATOM 692 O O . SER A 1 85 ? 22.201 -6.003 -15.665 1.00 57.28 85 SER A O 1
ATOM 694 N N . GLU A 1 86 ? 21.371 -7.399 -17.214 1.00 51.69 86 GLU A N 1
ATOM 695 C CA . GLU A 1 86 ? 22.523 -8.316 -17.271 1.00 51.69 86 GLU A CA 1
ATOM 696 C C . GLU A 1 86 ? 23.849 -7.596 -17.600 1.00 51.69 86 GLU A C 1
ATOM 698 O O . GLU A 1 86 ? 24.918 -8.001 -17.147 1.00 51.69 86 GLU A O 1
ATOM 703 N N . TYR A 1 87 ? 23.777 -6.460 -18.304 1.00 59.28 87 TYR A N 1
ATOM 704 C CA . TYR A 1 87 ? 24.922 -5.611 -18.653 1.00 59.28 87 TYR A CA 1
ATOM 705 C C . TYR A 1 87 ? 25.295 -4.566 -17.580 1.00 59.28 87 TYR A C 1
ATOM 707 O O . TYR A 1 87 ? 26.248 -3.812 -17.770 1.00 59.28 87 TYR A O 1
ATOM 715 N N . SER A 1 88 ? 24.583 -4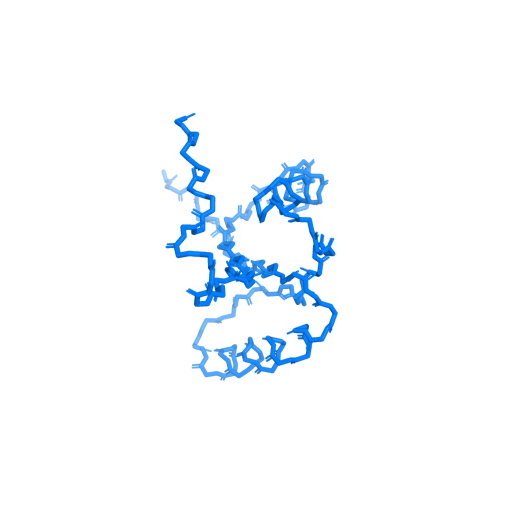.516 -16.448 1.00 52.88 88 SER A N 1
ATOM 716 C CA . SER A 1 88 ? 24.882 -3.641 -15.306 1.00 52.88 88 SER A CA 1
ATOM 717 C C . SER A 1 88 ? 24.654 -4.390 -13.977 1.00 52.88 88 SER A C 1
ATOM 719 O O . SER A 1 88 ? 23.667 -4.164 -13.275 1.00 52.88 88 SER A O 1
ATOM 721 N N . PRO A 1 89 ? 25.568 -5.306 -13.600 1.00 48.78 89 PRO A N 1
ATOM 722 C CA . PRO A 1 89 ? 25.361 -6.307 -12.544 1.00 48.78 89 PRO A CA 1
ATOM 723 C C . PRO A 1 89 ? 25.341 -5.764 -11.104 1.00 48.78 89 PRO A C 1
ATOM 725 O O . PRO A 1 89 ? 25.291 -6.544 -10.153 1.00 48.78 89 PRO A O 1
ATOM 728 N N . LYS A 1 90 ? 25.401 -4.442 -10.900 1.00 50.44 90 LYS A N 1
ATOM 729 C CA . LYS A 1 90 ? 25.283 -3.829 -9.572 1.00 50.44 90 LYS A CA 1
ATOM 730 C C . LYS A 1 90 ? 24.091 -2.875 -9.553 1.00 50.44 90 LYS A C 1
ATOM 732 O O . LYS A 1 90 ? 24.244 -1.746 -10.023 1.00 50.44 90 LYS A O 1
ATOM 737 N N . PRO A 1 91 ? 22.939 -3.262 -8.971 1.00 51.38 91 PRO A N 1
ATOM 738 C CA . PRO A 1 91 ? 21.964 -2.259 -8.570 1.00 51.38 91 PRO A CA 1
ATOM 739 C C . PRO A 1 91 ? 22.671 -1.269 -7.631 1.00 51.38 91 PRO A C 1
ATOM 741 O O . PRO A 1 91 ? 23.507 -1.701 -6.824 1.00 51.38 91 PRO A O 1
ATOM 744 N N . PRO A 1 92 ? 22.403 0.045 -7.718 1.00 53.25 92 PRO A N 1
ATOM 745 C CA . PRO A 1 92 ? 22.947 0.995 -6.764 1.00 53.25 92 PRO A CA 1
ATOM 746 C C . PRO A 1 92 ? 22.430 0.618 -5.373 1.00 53.25 92 PRO A C 1
ATOM 748 O O . PRO A 1 92 ? 21.291 0.893 -5.001 1.00 53.25 92 PRO A O 1
ATOM 751 N N . LEU A 1 93 ? 23.283 -0.053 -4.601 1.00 50.97 93 LEU A N 1
ATOM 752 C CA . LEU A 1 93 ? 23.105 -0.254 -3.174 1.00 50.97 93 LEU A CA 1
ATOM 753 C C . LEU A 1 93 ? 23.122 1.134 -2.533 1.00 50.97 93 LEU A C 1
ATOM 755 O O . LEU A 1 93 ? 24.176 1.678 -2.215 1.00 50.97 93 LEU A O 1
ATOM 759 N N . SER A 1 94 ? 21.941 1.717 -2.356 1.00 47.09 94 SER A N 1
ATOM 760 C CA . SER A 1 94 ? 21.736 2.861 -1.476 1.00 47.09 94 SER A CA 1
ATOM 761 C C . SER A 1 94 ? 21.934 2.393 -0.030 1.00 47.09 94 SER A C 1
ATOM 763 O O . SER A 1 94 ? 20.970 2.210 0.714 1.00 47.09 94 SER A O 1
ATOM 765 N N . ILE A 1 95 ? 23.186 2.156 0.370 1.00 44.91 95 ILE A N 1
ATOM 766 C CA . ILE A 1 95 ? 23.564 2.061 1.778 1.00 44.91 95 ILE A CA 1
ATOM 767 C 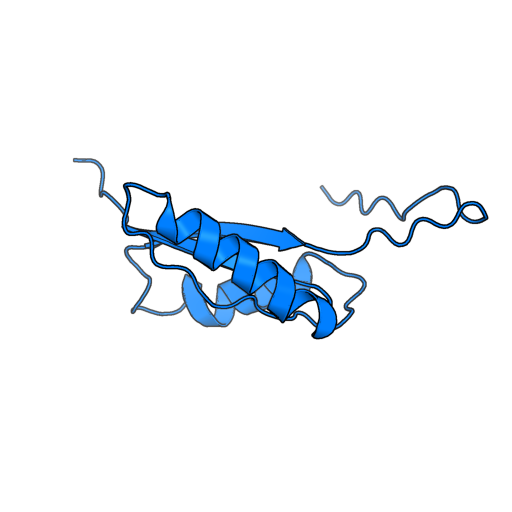C . ILE A 1 95 ? 23.524 3.491 2.314 1.00 44.91 95 ILE A C 1
ATOM 769 O O . ILE A 1 95 ? 24.471 4.253 2.142 1.00 44.91 95 ILE A O 1
ATOM 773 N N . TYR A 1 96 ? 22.416 3.854 2.950 1.00 45.16 96 TYR A N 1
ATOM 774 C CA . TYR A 1 96 ? 22.396 4.953 3.906 1.00 45.16 96 TYR A CA 1
ATOM 775 C C . TYR A 1 96 ? 21.964 4.371 5.251 1.00 45.16 96 TYR A C 1
ATOM 777 O O . TYR A 1 96 ? 20.860 3.831 5.371 1.00 45.16 96 TYR A O 1
ATOM 785 N N . LEU A 1 97 ? 22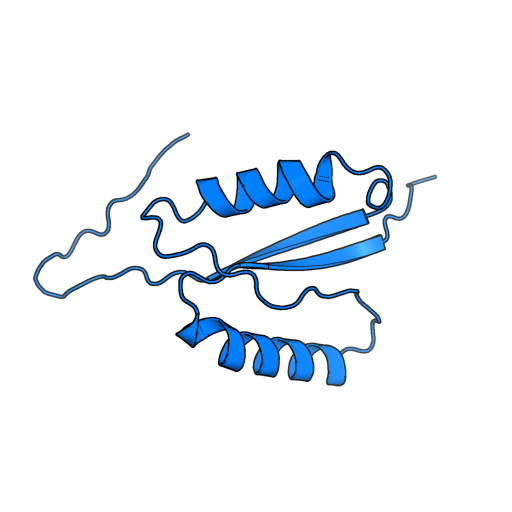.917 4.404 6.188 1.00 35.72 97 LEU A N 1
ATOM 786 C CA . LEU A 1 97 ? 22.720 4.272 7.632 1.00 35.72 97 LEU A CA 1
ATOM 787 C C . LEU A 1 97 ? 21.805 5.388 8.148 1.00 35.72 97 LEU A C 1
ATOM 789 O O . LEU A 1 97 ? 21.879 6.505 7.583 1.00 35.72 97 LEU A O 1
#

Organism: NCBI:txid1222016